Protein AF-A0A950I034-F1 (afdb_monomer)

Structure (mmCIF, N/CA/C/O backbone):
data_AF-A0A950I034-F1
#
_entry.id   AF-A0A950I034-F1
#
loop_
_atom_site.group_PDB
_atom_site.id
_atom_site.type_symbol
_atom_site.label_atom_id
_atom_site.label_alt_id
_atom_site.label_comp_id
_atom_site.label_asym_id
_atom_site.label_entity_id
_atom_site.label_seq_id
_atom_site.pdbx_PDB_ins_code
_atom_site.Cartn_x
_atom_site.Cartn_y
_atom_site.Cartn_z
_atom_site.occupancy
_atom_site.B_iso_or_equiv
_atom_site.auth_seq_id
_atom_site.auth_comp_id
_atom_site.auth_asym_id
_atom_site.auth_atom_id
_atom_site.pdbx_PDB_model_num
ATOM 1 N N . ALA A 1 1 ? 23.642 -7.532 -28.984 1.00 49.38 1 ALA A N 1
ATOM 2 C CA . ALA A 1 1 ? 22.872 -6.433 -29.604 1.00 49.38 1 ALA A CA 1
ATOM 3 C C . ALA A 1 1 ? 23.080 -5.055 -28.944 1.00 49.38 1 ALA A C 1
ATOM 5 O O . ALA A 1 1 ? 23.388 -4.137 -29.695 1.00 49.38 1 ALA A O 1
ATOM 6 N N . PRO A 1 2 ? 22.983 -4.859 -27.606 1.00 53.88 2 PRO A N 1
ATOM 7 C CA . PRO A 1 2 ? 23.212 -3.534 -26.995 1.00 53.88 2 PRO A CA 1
ATOM 8 C C . PRO A 1 2 ? 24.684 -3.087 -27.032 1.00 53.88 2 PRO A C 1
ATOM 10 O O . PRO A 1 2 ? 24.983 -1.897 -26.994 1.00 53.88 2 PRO A O 1
ATOM 13 N N . GLU A 1 3 ? 25.610 -4.036 -27.180 1.00 54.38 3 GLU A N 1
ATOM 14 C CA . GLU A 1 3 ? 27.042 -3.743 -27.202 1.00 54.38 3 GLU A CA 1
ATOM 15 C C . GLU A 1 3 ? 27.502 -2.889 -28.388 1.00 54.38 3 GLU A C 1
ATOM 17 O O . GLU A 1 3 ? 28.451 -2.140 -28.230 1.00 54.38 3 GLU A O 1
ATOM 22 N N . LEU A 1 4 ? 26.864 -2.956 -29.560 1.00 59.62 4 LEU A N 1
ATOM 23 C CA . LEU A 1 4 ? 27.334 -2.226 -30.751 1.00 59.62 4 LEU A CA 1
ATOM 24 C C . LEU A 1 4 ? 27.021 -0.724 -30.699 1.00 59.62 4 LEU A C 1
ATOM 26 O O . LEU A 1 4 ? 27.753 0.070 -31.280 1.00 59.62 4 LEU A O 1
ATOM 30 N N . ILE A 1 5 ? 25.966 -0.326 -29.981 1.00 60.19 5 ILE A N 1
ATOM 31 C CA . ILE A 1 5 ? 25.660 1.090 -29.723 1.00 60.19 5 ILE A CA 1
ATOM 32 C C . ILE A 1 5 ? 26.600 1.621 -28.637 1.00 60.19 5 ILE A C 1
ATOM 34 O O . ILE A 1 5 ? 27.188 2.686 -28.808 1.00 60.19 5 ILE A O 1
ATOM 38 N N . ALA A 1 6 ? 26.815 0.844 -27.570 1.00 64.44 6 ALA A N 1
ATOM 39 C CA . ALA A 1 6 ? 27.762 1.189 -26.510 1.00 64.44 6 ALA A CA 1
ATOM 40 C C . ALA A 1 6 ? 29.218 1.260 -27.019 1.00 64.44 6 ALA A C 1
ATOM 42 O O . ALA A 1 6 ? 29.966 2.155 -26.642 1.00 64.44 6 ALA A O 1
ATOM 43 N N . LYS A 1 7 ? 29.607 0.360 -27.933 1.00 72.12 7 LYS A N 1
ATOM 44 C CA . LYS A 1 7 ? 30.943 0.284 -28.551 1.00 72.12 7 LYS A CA 1
ATOM 45 C C . LYS A 1 7 ? 31.039 1.060 -29.868 1.00 72.12 7 LYS A C 1
ATOM 47 O O . LYS A 1 7 ? 32.052 0.955 -30.553 1.00 72.12 7 LYS A O 1
ATOM 52 N N . ARG A 1 8 ? 30.029 1.862 -30.239 1.00 69.62 8 ARG A N 1
ATOM 53 C CA . ARG A 1 8 ? 30.012 2.621 -31.506 1.00 69.62 8 ARG A CA 1
ATOM 54 C C . ARG A 1 8 ? 31.249 3.501 -31.653 1.00 69.62 8 ARG A C 1
ATOM 56 O O . ARG A 1 8 ? 31.852 3.526 -32.722 1.00 69.62 8 ARG A O 1
ATOM 63 N N . ALA A 1 9 ? 31.637 4.191 -30.582 1.00 72.38 9 ALA A N 1
ATOM 64 C CA . ALA A 1 9 ? 32.837 5.021 -30.567 1.00 72.38 9 ALA A CA 1
ATOM 65 C C . ALA A 1 9 ? 34.104 4.188 -30.821 1.00 72.38 9 ALA A C 1
ATOM 67 O O . ALA A 1 9 ? 34.935 4.569 -31.639 1.00 72.38 9 ALA A O 1
ATOM 68 N N . GLN A 1 10 ? 34.200 3.013 -30.199 1.00 77.19 10 GLN A N 1
ATOM 69 C CA . GLN A 1 10 ? 35.356 2.131 -30.327 1.00 77.19 10 GLN A CA 1
ATOM 70 C C . GLN A 1 10 ? 35.469 1.520 -31.729 1.00 77.19 10 GLN A C 1
ATOM 72 O O . GLN A 1 10 ? 36.514 1.623 -32.357 1.00 77.19 10 GLN A O 1
ATOM 77 N N . VAL A 1 11 ? 34.363 1.016 -32.286 1.00 77.94 11 VAL A N 1
ATOM 78 C CA . VAL A 1 11 ? 34.318 0.506 -33.668 1.00 77.94 11 VAL A CA 1
ATOM 79 C C . VAL A 1 11 ? 34.685 1.603 -34.675 1.00 77.94 11 VAL A C 1
ATOM 81 O O . VAL A 1 11 ? 35.415 1.350 -35.629 1.00 77.94 11 VAL A O 1
ATOM 84 N N . SER A 1 12 ? 34.225 2.838 -34.451 1.00 73.56 12 SER A N 1
ATOM 85 C CA . SER A 1 12 ? 34.568 3.993 -35.297 1.00 73.56 12 SER A CA 1
ATOM 86 C C . SER A 1 12 ? 36.074 4.282 -35.290 1.00 73.56 12 SER A C 1
ATOM 88 O O . SER A 1 12 ? 36.662 4.568 -36.334 1.00 73.56 12 SER A O 1
ATOM 90 N N . MET A 1 13 ? 36.703 4.198 -34.115 1.00 78.19 13 MET A N 1
ATOM 91 C CA . MET A 1 13 ? 38.142 4.406 -33.953 1.00 78.19 13 MET A CA 1
ATOM 92 C C . MET A 1 13 ? 38.956 3.297 -34.628 1.00 78.19 13 MET A C 1
ATOM 94 O O . MET A 1 13 ? 39.886 3.601 -35.376 1.00 78.19 13 MET A O 1
ATOM 98 N N . ASP A 1 14 ? 38.573 2.034 -34.429 1.00 82.88 14 ASP A N 1
ATOM 99 C CA . ASP A 1 14 ? 39.279 0.869 -34.979 1.00 82.88 14 ASP A CA 1
ATOM 100 C C . ASP A 1 14 ? 39.239 0.846 -36.516 1.00 82.88 14 ASP A C 1
ATOM 102 O O . ASP A 1 14 ? 40.245 0.569 -37.180 1.00 82.88 14 ASP A O 1
ATOM 106 N N . VAL A 1 15 ? 38.088 1.200 -37.100 1.00 80.56 15 VAL A N 1
ATOM 107 C CA . VAL A 1 15 ? 37.921 1.328 -38.554 1.00 80.56 15 VAL A CA 1
ATOM 108 C C . VAL A 1 15 ? 38.831 2.426 -39.108 1.00 80.56 15 VAL A C 1
ATOM 110 O O . VAL A 1 15 ? 39.567 2.180 -40.067 1.00 80.56 15 VAL A O 1
ATOM 113 N N . ASN A 1 16 ? 38.854 3.606 -38.480 1.00 78.50 16 ASN A N 1
ATOM 114 C CA . ASN A 1 16 ? 39.705 4.716 -38.916 1.00 78.50 16 ASN A CA 1
ATOM 115 C C . ASN A 1 16 ? 41.202 4.382 -38.828 1.00 78.50 16 ASN A C 1
ATOM 117 O O . ASN A 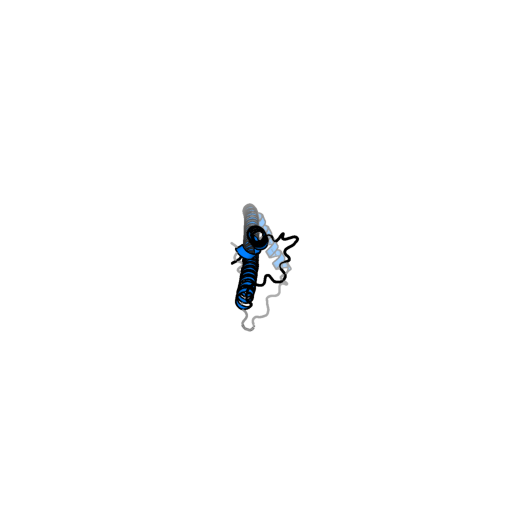1 16 ? 41.956 4.702 -39.751 1.00 78.50 16 ASN A O 1
ATOM 121 N N . ALA A 1 17 ? 41.634 3.715 -37.753 1.00 84.00 17 ALA A N 1
ATOM 122 C CA . ALA A 1 17 ? 43.023 3.298 -37.572 1.00 84.00 17 ALA A CA 1
ATOM 123 C C . ALA A 1 17 ? 43.459 2.294 -38.652 1.00 84.00 17 ALA A C 1
ATOM 125 O O . ALA A 1 17 ? 44.482 2.492 -39.313 1.00 84.00 17 ALA A O 1
ATOM 126 N N . THR A 1 18 ? 42.633 1.274 -38.901 1.00 84.31 18 THR A N 1
ATOM 127 C CA . THR A 1 18 ? 42.914 0.221 -39.891 1.00 84.31 18 THR A CA 1
ATOM 128 C C . THR A 1 18 ? 42.970 0.777 -41.318 1.00 84.31 18 THR A C 1
ATOM 130 O O . THR A 1 18 ? 43.826 0.390 -42.118 1.00 84.31 18 THR A O 1
ATOM 133 N N . LEU A 1 19 ? 42.066 1.701 -41.660 1.00 80.44 19 LEU A N 1
ATOM 134 C CA . LEU A 1 19 ? 42.048 2.361 -42.968 1.00 80.44 19 LEU A CA 1
ATOM 135 C C . LEU A 1 19 ? 43.301 3.210 -43.180 1.00 80.44 19 LEU A C 1
ATOM 137 O O . LEU A 1 19 ? 43.944 3.084 -44.223 1.00 80.44 19 LEU A O 1
ATOM 141 N N . LYS A 1 20 ? 43.689 4.018 -42.188 1.00 82.06 20 LYS A N 1
ATOM 142 C CA . LYS A 1 20 ? 44.898 4.848 -42.258 1.00 82.06 20 LYS A CA 1
ATOM 143 C C . LYS A 1 20 ? 46.152 3.998 -42.474 1.00 82.06 20 LYS A C 1
ATOM 145 O O . LYS A 1 20 ? 46.959 4.325 -43.338 1.00 82.06 20 LYS A O 1
ATOM 150 N N . GLU A 1 21 ? 46.281 2.881 -41.761 1.00 86.12 21 GLU A N 1
ATOM 151 C CA . GLU A 1 21 ? 47.416 1.964 -41.912 1.00 86.12 21 GLU A CA 1
ATOM 152 C C . GLU A 1 21 ? 47.485 1.339 -43.316 1.00 86.12 21 GLU A C 1
ATOM 154 O O . GLU A 1 21 ? 48.556 1.267 -43.923 1.00 86.12 21 GLU A O 1
ATOM 159 N N . LYS A 1 22 ? 46.344 0.911 -43.873 1.00 83.31 22 LYS A N 1
ATOM 160 C CA . LYS A 1 22 ? 46.301 0.326 -45.221 1.00 83.31 22 LYS A CA 1
ATOM 161 C C . LYS A 1 22 ? 46.566 1.353 -46.318 1.00 83.31 22 LYS A C 1
ATOM 163 O O . LYS A 1 22 ? 47.246 1.024 -47.283 1.00 83.31 22 LYS A O 1
ATOM 168 N N . LEU A 1 23 ? 46.054 2.574 -46.182 1.00 80.00 23 LEU A N 1
ATOM 169 C CA . LEU A 1 23 ? 46.184 3.631 -47.191 1.00 80.00 23 LEU A CA 1
ATOM 170 C C . LEU A 1 23 ? 47.615 4.183 -47.285 1.00 80.00 23 LEU A C 1
ATOM 172 O O . LEU A 1 23 ? 48.081 4.475 -48.386 1.00 80.00 23 LEU A O 1
ATOM 176 N N . VAL A 1 24 ? 48.357 4.196 -46.172 1.00 85.06 24 VAL A N 1
ATOM 177 C CA . VAL A 1 24 ? 49.788 4.549 -46.160 1.00 85.06 24 VAL A CA 1
ATOM 178 C C . VAL A 1 24 ? 50.622 3.593 -47.024 1.00 85.06 24 VAL A C 1
ATOM 180 O O . VAL A 1 24 ? 51.555 4.041 -47.687 1.00 85.06 24 VAL A O 1
ATOM 183 N N . LYS A 1 25 ? 50.261 2.302 -47.108 1.00 85.12 25 LYS A N 1
ATOM 184 C CA . LYS A 1 25 ? 50.960 1.314 -47.962 1.00 85.12 25 LYS A CA 1
ATOM 185 C C . LYS A 1 25 ? 50.850 1.621 -49.459 1.00 85.12 25 LYS A C 1
ATOM 187 O O . LYS A 1 25 ? 51.683 1.162 -50.231 1.00 85.12 25 LYS A O 1
ATOM 192 N N . TYR A 1 26 ? 49.854 2.411 -49.854 1.00 83.25 26 TYR A N 1
ATOM 193 C CA . TYR A 1 26 ? 49.645 2.866 -51.229 1.00 83.25 26 TYR A CA 1
ATOM 194 C C . TYR A 1 26 ? 50.077 4.328 -51.439 1.00 83.25 26 TYR A C 1
ATOM 196 O O . TYR A 1 26 ? 49.741 4.927 -52.456 1.00 83.25 26 TYR A O 1
ATOM 204 N N . GLY A 1 27 ? 50.803 4.920 -50.483 1.00 79.38 27 GLY A N 1
ATOM 205 C CA . GLY A 1 27 ? 51.293 6.297 -50.573 1.00 79.38 27 GLY A CA 1
ATOM 206 C C . GLY A 1 27 ? 50.228 7.376 -50.348 1.00 79.38 27 GLY A C 1
ATOM 207 O O . GLY A 1 27 ? 50.505 8.553 -50.567 1.00 79.38 27 GLY A O 1
ATOM 208 N N . ALA A 1 28 ? 49.022 7.013 -49.898 1.00 80.31 28 ALA A N 1
ATOM 209 C CA . ALA A 1 28 ? 47.947 7.962 -49.627 1.00 80.31 28 ALA A CA 1
ATOM 210 C C . ALA A 1 28 ? 47.952 8.400 -48.152 1.00 80.31 28 ALA A C 1
ATOM 212 O O . ALA A 1 28 ? 47.849 7.574 -47.242 1.00 80.31 28 ALA A O 1
ATOM 213 N N . GLN A 1 29 ? 48.025 9.713 -47.906 1.00 72.75 29 GLN A N 1
ATOM 214 C CA . GLN A 1 29 ? 47.836 10.285 -46.57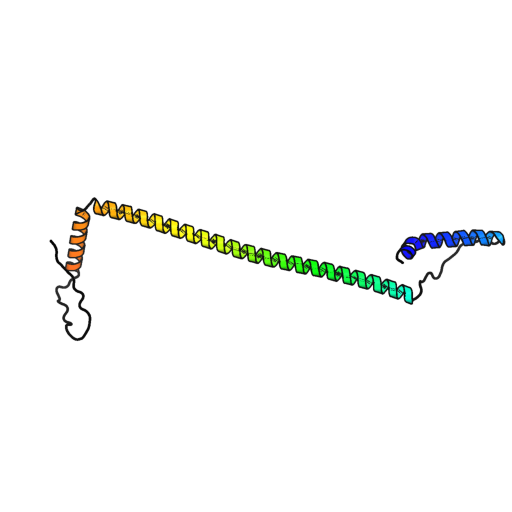2 1.00 72.75 29 GLN A CA 1
ATOM 215 C C . GLN A 1 29 ? 46.368 10.641 -46.340 1.00 72.75 29 GLN A C 1
ATOM 217 O O . GLN A 1 29 ? 45.790 11.489 -47.017 1.00 72.75 29 GLN A O 1
ATOM 222 N N . VAL A 1 30 ? 45.767 9.989 -45.348 1.00 72.81 30 VAL A N 1
ATOM 223 C CA . VAL A 1 30 ? 44.390 10.250 -44.931 1.00 72.81 30 VAL A CA 1
ATOM 224 C C . VAL A 1 30 ? 44.361 11.447 -43.985 1.00 72.81 30 VAL A C 1
ATOM 226 O O . VAL A 1 30 ? 44.891 11.364 -42.876 1.00 72.81 30 VAL A O 1
ATOM 229 N N . ILE A 1 31 ? 43.735 12.541 -44.428 1.00 72.38 31 ILE A N 1
ATOM 230 C CA . ILE A 1 31 ? 43.622 13.793 -43.666 1.00 72.38 31 ILE A CA 1
ATOM 231 C C . ILE A 1 31 ? 42.431 13.734 -42.704 1.00 72.38 31 ILE A C 1
ATOM 233 O O . ILE A 1 31 ? 42.611 14.009 -41.526 1.00 72.38 31 ILE A O 1
ATOM 237 N N . ASN A 1 32 ? 41.250 13.316 -43.178 1.00 66.88 32 ASN A N 1
ATOM 238 C CA . ASN A 1 32 ? 40.041 13.114 -42.370 1.00 66.88 32 ASN A CA 1
ATOM 239 C C . ASN A 1 32 ? 39.170 11.994 -42.971 1.00 66.88 3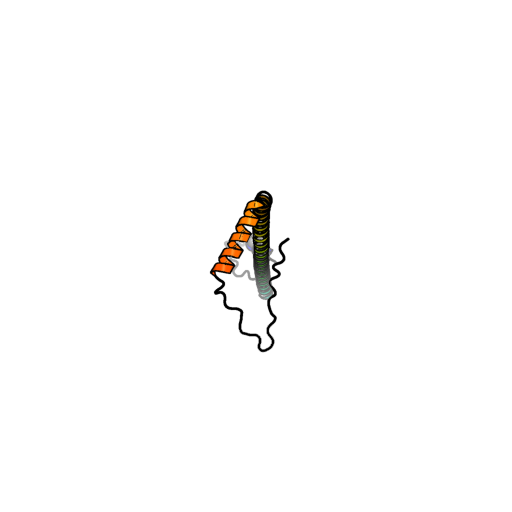2 ASN A C 1
ATOM 241 O O . ASN A 1 32 ? 39.084 11.870 -44.193 1.00 66.88 32 ASN A O 1
ATOM 245 N N . ILE A 1 33 ? 38.529 11.185 -42.117 1.00 68.69 33 ILE A N 1
ATOM 246 C CA . ILE A 1 33 ? 37.522 10.185 -42.511 1.00 68.69 33 ILE A CA 1
ATOM 247 C C . ILE A 1 33 ? 36.200 10.565 -41.848 1.00 68.69 33 ILE A C 1
ATOM 249 O O . ILE A 1 33 ? 36.057 10.433 -40.632 1.00 68.69 33 ILE A O 1
ATOM 253 N N . ASP A 1 34 ? 35.227 10.976 -42.659 1.00 66.88 34 ASP A N 1
ATOM 254 C CA . ASP A 1 34 ? 33.868 11.255 -42.202 1.00 66.88 34 ASP A CA 1
ATOM 255 C C . ASP A 1 34 ? 32.951 10.068 -42.501 1.00 66.88 34 ASP A C 1
ATOM 257 O O . ASP A 1 34 ? 32.622 9.773 -43.655 1.00 66.88 34 ASP A O 1
ATOM 261 N N . MET A 1 35 ? 32.494 9.383 -41.453 1.00 64.75 35 MET A N 1
ATOM 262 C CA . MET A 1 35 ? 31.475 8.345 -41.594 1.00 64.75 35 MET A CA 1
ATOM 263 C C . MET A 1 35 ? 30.095 8.981 -41.747 1.00 64.75 35 MET A C 1
ATOM 265 O O . MET A 1 35 ? 29.508 9.460 -40.780 1.00 64.75 35 MET A O 1
ATOM 269 N N . ARG A 1 36 ? 29.560 8.967 -42.971 1.00 64.75 36 ARG A N 1
ATOM 270 C CA . ARG A 1 36 ? 28.284 9.630 -43.284 1.00 64.75 36 ARG A CA 1
ATOM 271 C C . ARG A 1 36 ? 27.039 8.835 -42.898 1.00 64.75 36 ARG A C 1
ATOM 273 O O . ARG A 1 36 ? 26.018 9.448 -42.615 1.00 64.75 36 ARG A O 1
ATOM 280 N N . ASN A 1 37 ? 27.088 7.501 -42.886 1.00 60.16 37 ASN A N 1
ATOM 281 C CA . ASN A 1 37 ? 25.899 6.698 -42.599 1.00 60.16 37 ASN A CA 1
ATOM 282 C C . ASN A 1 37 ? 26.247 5.399 -41.859 1.00 60.16 37 ASN A C 1
ATOM 284 O O . ASN A 1 37 ? 26.630 4.406 -42.470 1.00 60.16 37 ASN A O 1
ATOM 288 N N . PHE A 1 38 ? 26.116 5.418 -40.532 1.00 64.19 38 PHE A N 1
ATOM 289 C CA . PHE A 1 38 ? 26.155 4.217 -39.697 1.00 64.19 38 PHE A CA 1
ATOM 290 C C . PHE A 1 38 ? 24.718 3.894 -39.278 1.00 64.19 38 PHE A C 1
ATOM 292 O O . PHE A 1 38 ? 24.250 4.359 -38.239 1.00 64.19 38 PHE A O 1
ATOM 299 N N . ALA A 1 39 ? 24.007 3.147 -40.120 1.00 65.50 39 ALA A N 1
ATOM 300 C CA . ALA A 1 39 ? 22.655 2.678 -39.852 1.00 65.50 39 ALA A CA 1
ATOM 301 C C . ALA A 1 39 ? 22.649 1.145 -39.860 1.00 65.50 39 ALA A C 1
ATOM 303 O O . ALA A 1 39 ? 23.188 0.519 -40.772 1.00 65.50 39 ALA A O 1
ATOM 304 N N . PHE A 1 40 ? 22.062 0.536 -38.828 1.00 66.88 40 PHE A N 1
ATOM 305 C CA . PHE A 1 40 ? 21.730 -0.888 -38.871 1.00 66.88 40 PHE A CA 1
ATOM 306 C C . PHE A 1 40 ? 20.592 -1.114 -39.879 1.00 66.88 40 PHE A C 1
ATOM 308 O O . PHE A 1 40 ? 19.860 -0.174 -40.186 1.00 66.88 40 PHE A O 1
ATOM 315 N N . SER A 1 41 ? 20.417 -2.342 -40.379 1.00 80.50 41 SER A N 1
ATOM 316 C CA . SER A 1 41 ? 19.302 -2.653 -41.286 1.00 80.50 41 SER A CA 1
ATOM 317 C C . SER A 1 41 ? 17.953 -2.294 -40.651 1.00 80.50 41 SER A C 1
ATOM 319 O O . SER A 1 41 ? 17.785 -2.429 -39.435 1.00 80.50 41 SER A O 1
ATOM 321 N N . ASP A 1 42 ? 16.968 -1.904 -41.463 1.00 82.38 42 ASP A N 1
ATOM 322 C CA . ASP A 1 42 ? 15.621 -1.556 -40.980 1.00 82.38 42 ASP A CA 1
ATOM 323 C C . ASP A 1 42 ? 15.002 -2.673 -40.129 1.00 82.38 42 ASP A C 1
ATOM 325 O O . ASP A 1 42 ? 14.391 -2.416 -39.093 1.00 82.38 42 ASP A O 1
ATOM 329 N N . SER A 1 43 ? 15.228 -3.934 -40.512 1.00 80.44 43 SER A N 1
ATOM 330 C CA . SER A 1 43 ? 14.803 -5.115 -39.751 1.00 80.44 43 SER A CA 1
ATOM 331 C C . SER A 1 43 ? 15.432 -5.196 -38.356 1.00 80.44 43 SER A C 1
ATOM 333 O O . SER A 1 43 ? 14.758 -5.571 -37.397 1.00 80.44 43 SER A O 1
ATOM 335 N N . TYR A 1 44 ? 16.705 -4.816 -38.221 1.00 78.81 44 TYR A N 1
ATOM 336 C CA . TYR A 1 44 ? 17.412 -4.813 -36.944 1.00 78.81 44 TYR A CA 1
ATOM 337 C C . TYR A 1 44 ? 16.979 -3.628 -36.080 1.00 78.81 44 TYR A C 1
ATOM 339 O O . TYR A 1 44 ? 16.674 -3.819 -34.906 1.00 78.81 44 TYR A O 1
ATOM 347 N N . MET A 1 45 ? 16.870 -2.424 -36.653 1.00 78.88 45 MET A N 1
ATOM 348 C CA . MET A 1 45 ? 16.341 -1.254 -35.939 1.00 78.88 45 MET A CA 1
ATOM 349 C C . MET A 1 45 ? 14.917 -1.498 -35.433 1.00 78.88 45 MET A C 1
ATOM 351 O O . MET A 1 45 ? 14.617 -1.192 -34.280 1.00 78.88 45 MET A O 1
ATOM 355 N N . LYS A 1 46 ? 14.061 -2.122 -36.252 1.00 87.31 46 LYS A N 1
ATOM 356 C CA . LYS A 1 46 ? 12.712 -2.525 -35.844 1.00 87.31 46 LYS A CA 1
ATOM 357 C C . LYS A 1 46 ? 12.748 -3.481 -34.652 1.00 87.31 46 LYS A C 1
ATOM 359 O O . LYS A 1 46 ? 12.076 -3.217 -33.662 1.00 87.31 46 LYS A O 1
ATOM 364 N N . ALA A 1 47 ? 13.569 -4.531 -34.701 1.00 85.50 47 ALA A N 1
ATOM 365 C CA .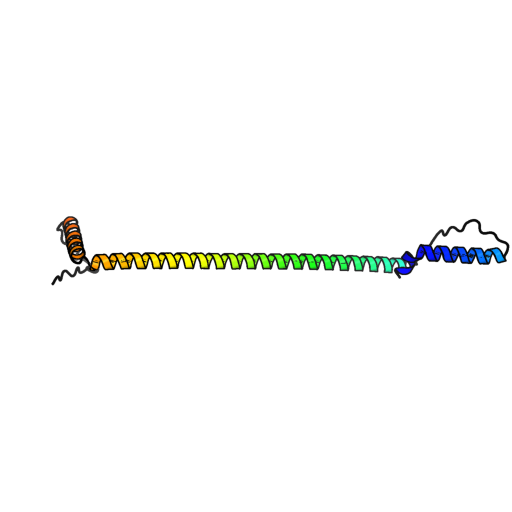 ALA A 1 47 ? 13.695 -5.489 -33.602 1.00 85.50 47 ALA A CA 1
ATOM 366 C C . ALA A 1 47 ? 14.217 -4.850 -32.300 1.00 85.50 47 ALA A C 1
ATOM 368 O O . ALA A 1 47 ? 13.781 -5.221 -31.211 1.00 85.50 47 ALA A O 1
ATOM 369 N N . ILE A 1 48 ? 15.133 -3.877 -32.394 1.00 80.00 48 ILE A N 1
ATOM 370 C CA . ILE A 1 48 ? 15.615 -3.118 -31.232 1.00 80.00 48 ILE A CA 1
ATOM 371 C C . ILE A 1 48 ? 14.503 -2.255 -30.643 1.00 80.00 48 ILE A C 1
ATOM 373 O O . ILE A 1 48 ? 14.264 -2.336 -29.440 1.00 80.00 48 ILE A O 1
ATOM 377 N N . ASN A 1 49 ? 13.816 -1.467 -31.471 1.00 82.44 49 ASN A N 1
ATOM 378 C CA . ASN A 1 49 ? 12.721 -0.613 -31.017 1.00 82.44 49 ASN A CA 1
ATOM 379 C C . ASN A 1 49 ? 11.617 -1.448 -30.371 1.00 82.44 49 ASN A C 1
ATOM 381 O O . ASN A 1 49 ? 11.183 -1.135 -29.271 1.00 82.44 49 ASN A O 1
ATOM 385 N N . GLU A 1 50 ? 11.250 -2.563 -30.997 1.00 91.81 50 GLU A N 1
ATOM 386 C CA . GLU A 1 50 ? 10.259 -3.491 -30.466 1.00 91.81 50 GLU A CA 1
ATOM 387 C C . GLU A 1 50 ? 10.700 -4.071 -29.119 1.00 91.81 50 GLU A C 1
ATOM 389 O O . GLU A 1 50 ? 9.936 -4.031 -28.162 1.00 91.81 50 GLU A O 1
ATOM 394 N N . LYS A 1 51 ? 11.959 -4.509 -28.980 1.00 91.38 51 LYS A N 1
ATOM 395 C CA . LYS A 1 5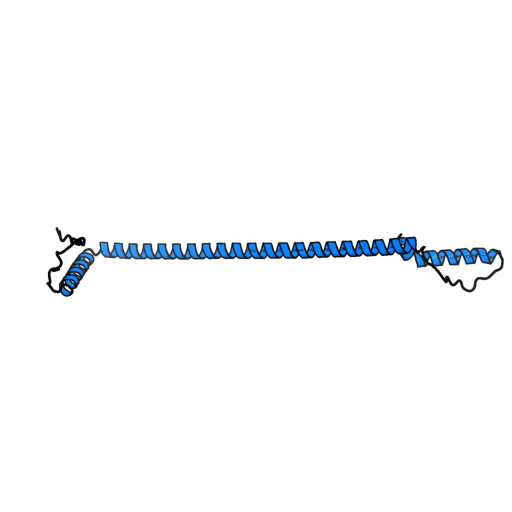1 ? 12.491 -4.980 -27.693 1.00 91.38 51 LYS A CA 1
ATOM 396 C C . LYS A 1 51 ? 12.459 -3.897 -26.611 1.00 91.38 51 LYS A C 1
ATOM 398 O O . LYS A 1 51 ? 12.109 -4.198 -25.473 1.00 91.38 51 LYS A O 1
ATOM 403 N N . VAL A 1 52 ? 12.830 -2.661 -26.942 1.00 91.38 52 VAL A N 1
ATOM 404 C CA . VAL A 1 52 ? 12.791 -1.531 -25.998 1.00 91.38 52 VAL A CA 1
ATOM 405 C C . VAL A 1 52 ? 11.352 -1.234 -25.587 1.00 91.38 52 VAL A C 1
ATOM 407 O O . VAL A 1 52 ? 11.083 -1.081 -24.400 1.00 91.38 52 VAL A O 1
ATOM 410 N N . THR A 1 53 ? 10.420 -1.219 -26.540 1.00 92.50 53 THR A N 1
ATOM 411 C CA . THR A 1 53 ? 8.993 -1.054 -26.263 1.00 92.50 53 THR A CA 1
ATOM 412 C C . THR A 1 53 ? 8.473 -2.173 -25.366 1.00 92.50 53 THR A C 1
ATOM 414 O O . THR A 1 53 ? 7.807 -1.882 -24.379 1.00 92.50 53 THR A O 1
ATOM 417 N N . GLN A 1 54 ? 8.812 -3.435 -25.639 1.00 93.50 54 GLN A N 1
ATOM 418 C CA . GLN A 1 54 ? 8.407 -4.562 -24.793 1.00 93.50 54 GLN A CA 1
ATOM 419 C C . GLN A 1 54 ? 8.985 -4.461 -23.380 1.00 93.50 54 GLN A C 1
ATOM 421 O O . GLN A 1 54 ? 8.271 -4.710 -22.414 1.00 93.50 54 GLN A O 1
ATOM 426 N N . GLU A 1 55 ? 10.242 -4.042 -23.232 1.00 93.44 55 GLU A N 1
ATOM 427 C CA . GLU A 1 55 ? 10.845 -3.849 -21.911 1.00 93.44 55 GLU A CA 1
ATOM 428 C C . GLU A 1 55 ? 10.184 -2.695 -21.146 1.00 93.44 55 GLU A C 1
ATOM 430 O O . GLU A 1 55 ? 9.897 -2.827 -19.958 1.00 93.44 55 GLU A O 1
ATOM 435 N N . GLN A 1 56 ? 9.863 -1.587 -21.821 1.00 91.31 56 GLN A N 1
ATOM 436 C CA . GLN A 1 56 ? 9.110 -0.486 -21.218 1.00 91.31 56 GLN A CA 1
ATOM 437 C C . GLN A 1 56 ? 7.694 -0.909 -20.818 1.00 91.31 56 GLN A C 1
ATOM 439 O O . GLN A 1 56 ? 7.239 -0.553 -19.733 1.00 91.31 56 GLN A O 1
ATOM 444 N N . LEU A 1 57 ? 7.009 -1.694 -21.655 1.00 96.12 57 LEU A N 1
ATOM 445 C CA . LEU A 1 57 ? 5.690 -2.247 -21.344 1.00 96.12 57 LEU A CA 1
ATOM 446 C C . LEU A 1 57 ? 5.753 -3.206 -20.153 1.00 96.12 57 LEU A C 1
ATOM 448 O O . LEU A 1 57 ? 4.918 -3.109 -19.255 1.00 96.12 57 LEU A O 1
ATOM 452 N N . ARG A 1 58 ? 6.760 -4.086 -20.106 1.00 96.62 58 ARG A N 1
ATOM 453 C CA . ARG A 1 58 ? 7.010 -4.989 -18.976 1.00 96.62 58 ARG A CA 1
ATOM 454 C C . ARG A 1 58 ? 7.240 -4.195 -17.693 1.00 96.62 58 ARG A C 1
ATOM 456 O O . ARG A 1 58 ? 6.585 -4.468 -16.693 1.00 96.62 58 ARG A O 1
ATOM 463 N N . LEU A 1 59 ? 8.107 -3.183 -17.737 1.00 95.94 59 LEU A N 1
ATOM 464 C CA . LEU A 1 59 ? 8.399 -2.315 -16.597 1.00 95.94 59 LEU A CA 1
ATOM 465 C C . LEU A 1 59 ? 7.155 -1.536 -16.138 1.00 95.94 59 LEU A C 1
ATOM 467 O O . LEU A 1 59 ? 6.907 -1.407 -14.940 1.00 95.94 59 LEU A O 1
ATOM 471 N N . ALA A 1 60 ? 6.346 -1.032 -17.070 1.00 96.19 60 ALA A N 1
ATOM 472 C CA . ALA A 1 60 ? 5.090 -0.356 -16.756 1.00 96.19 60 ALA A CA 1
ATOM 473 C C . ALA A 1 60 ? 4.074 -1.309 -16.107 1.00 96.19 60 ALA A C 1
ATOM 475 O O . ALA A 1 60 ? 3.440 -0.946 -15.116 1.00 96.19 60 ALA A O 1
ATOM 476 N N . ALA A 1 61 ? 3.943 -2.533 -16.625 1.00 95.81 61 ALA A N 1
ATOM 477 C CA . ALA A 1 61 ? 3.075 -3.562 -16.062 1.00 95.81 61 ALA A CA 1
ATOM 478 C C . ALA A 1 61 ? 3.533 -3.995 -14.660 1.00 95.81 61 ALA A C 1
ATOM 480 O O . ALA A 1 61 ? 2.702 -4.122 -13.765 1.00 95.81 61 ALA A O 1
ATOM 481 N N . GLU A 1 62 ? 4.840 -4.155 -14.449 1.00 96.44 62 GLU A N 1
ATOM 482 C CA . GLU A 1 62 ? 5.439 -4.493 -13.153 1.00 96.44 62 GLU A CA 1
ATOM 483 C C . GLU A 1 62 ? 5.181 -3.393 -12.113 1.00 96.44 62 GLU A C 1
ATOM 485 O O . GLU A 1 62 ? 4.684 -3.667 -11.019 1.00 96.44 62 GLU A O 1
ATOM 490 N N . ASN A 1 63 ? 5.421 -2.129 -12.477 1.00 96.19 63 ASN A N 1
ATOM 491 C CA . ASN A 1 63 ? 5.111 -0.994 -11.609 1.00 96.19 63 ASN A CA 1
ATOM 492 C C . ASN A 1 63 ? 3.613 -0.912 -11.294 1.00 96.19 63 ASN A C 1
ATOM 494 O O . ASN A 1 63 ? 3.246 -0.717 -10.138 1.00 96.19 63 ASN A O 1
ATOM 498 N N . LYS A 1 64 ? 2.744 -1.122 -12.291 1.00 96.56 64 LYS A N 1
ATOM 499 C CA . LYS A 1 64 ? 1.289 -1.143 -12.094 1.00 96.56 64 LYS A CA 1
ATOM 500 C C . LYS A 1 64 ? 0.845 -2.284 -11.174 1.00 96.56 64 LYS A C 1
ATOM 502 O O . LYS A 1 64 ? -0.021 -2.085 -10.326 1.00 96.56 64 LYS A O 1
ATOM 507 N N . ALA A 1 65 ? 1.433 -3.471 -11.310 1.00 95.69 65 ALA A N 1
ATOM 508 C CA . ALA A 1 65 ? 1.155 -4.592 -10.417 1.00 95.69 65 ALA A CA 1
ATOM 509 C C . ALA A 1 65 ? 1.551 -4.249 -8.974 1.00 95.69 65 ALA A C 1
ATOM 511 O O . ALA A 1 65 ? 0.754 -4.436 -8.058 1.00 95.69 65 ALA A O 1
ATOM 512 N N . LYS A 1 66 ? 2.728 -3.643 -8.785 1.00 96.06 66 LYS A N 1
ATOM 513 C CA . LYS A 1 66 ? 3.211 -3.208 -7.470 1.00 96.06 66 LYS A CA 1
ATOM 514 C C . LYS A 1 66 ? 2.323 -2.133 -6.839 1.00 96.06 66 LYS A C 1
ATOM 516 O O . LYS A 1 66 ? 2.078 -2.188 -5.636 1.00 96.06 66 LYS A O 1
ATOM 521 N N . THR A 1 67 ? 1.818 -1.175 -7.620 1.00 95.12 67 THR A N 1
ATOM 522 C CA . THR A 1 67 ? 0.877 -0.169 -7.100 1.00 95.12 67 THR A CA 1
ATOM 523 C C . THR A 1 67 ? -0.444 -0.799 -6.675 1.00 95.12 67 THR A C 1
ATOM 525 O O . THR A 1 67 ? -0.938 -0.478 -5.599 1.00 95.12 67 THR A O 1
ATOM 528 N N . VAL A 1 68 ? -0.986 -1.731 -7.468 1.00 95.69 68 VAL A N 1
ATOM 529 C CA . VAL A 1 68 ? -2.235 -2.433 -7.128 1.00 95.69 68 VAL A CA 1
ATOM 530 C C . VAL A 1 68 ? -2.054 -3.299 -5.881 1.00 95.69 68 VAL A C 1
ATOM 532 O O . VAL A 1 68 ? -2.903 -3.276 -4.996 1.00 95.69 68 VAL A O 1
ATOM 535 N N . GLU A 1 69 ? -0.940 -4.023 -5.765 1.00 96.12 69 GLU A N 1
ATOM 536 C CA . GLU A 1 69 ? -0.635 -4.823 -4.575 1.00 96.12 69 GLU A CA 1
ATOM 537 C C . GLU A 1 69 ? -0.506 -3.943 -3.322 1.00 96.12 69 GLU A C 1
ATOM 539 O O . GLU A 1 69 ? -1.043 -4.280 -2.266 1.00 96.12 69 GLU A O 1
ATOM 544 N N . ALA A 1 70 ? 0.175 -2.797 -3.428 1.00 95.00 70 ALA A N 1
ATOM 545 C CA . ALA A 1 70 ? 0.302 -1.846 -2.327 1.00 95.00 70 ALA A CA 1
ATOM 546 C C . ALA A 1 70 ? -1.060 -1.267 -1.906 1.00 95.00 70 ALA A C 1
ATOM 548 O O . ALA A 1 70 ? -1.348 -1.184 -0.712 1.00 95.00 70 ALA A O 1
ATOM 549 N N . GLU A 1 71 ? -1.916 -0.922 -2.869 1.00 95.31 71 GLU A N 1
ATOM 550 C CA . GLU A 1 71 ? -3.277 -0.442 -2.615 1.00 95.31 71 GLU A CA 1
ATOM 551 C C . GLU A 1 71 ? -4.139 -1.518 -1.940 1.00 95.31 71 GLU A C 1
ATOM 553 O O . GLU A 1 71 ? -4.801 -1.248 -0.937 1.00 95.31 71 GLU A O 1
ATOM 558 N N . GLN A 1 72 ? -4.080 -2.764 -2.421 1.00 95.50 72 GLN A N 1
ATOM 559 C CA . GLN A 1 72 ? -4.783 -3.892 -1.807 1.00 95.50 72 GLN A CA 1
ATOM 560 C C . GLN A 1 72 ? -4.314 -4.144 -0.373 1.00 95.50 72 GLN A C 1
ATOM 562 O O . GLN A 1 72 ? -5.148 -4.277 0.523 1.00 95.50 72 GLN A O 1
ATOM 567 N N . LYS A 1 73 ? -2.997 -4.151 -0.127 1.00 95.56 73 LYS A N 1
ATOM 568 C CA . LYS A 1 73 ? -2.439 -4.281 1.228 1.00 95.56 73 LYS A CA 1
ATOM 569 C C . LYS A 1 73 ? -2.891 -3.145 2.138 1.00 95.56 73 LYS A C 1
ATOM 571 O O . LYS A 1 73 ? -3.275 -3.404 3.273 1.00 95.56 73 LYS A O 1
ATOM 576 N N . SER A 1 74 ? -2.892 -1.906 1.644 1.00 94.12 74 SER A N 1
ATOM 577 C CA . SER A 1 74 ? -3.387 -0.754 2.402 1.00 94.12 74 SER A CA 1
ATOM 578 C C . SER A 1 74 ? -4.865 -0.914 2.760 1.00 94.12 74 SER A C 1
ATOM 580 O O . SER A 1 74 ? -5.233 -0.716 3.914 1.00 94.12 74 SER A O 1
ATOM 582 N N . LYS A 1 75 ? -5.701 -1.359 1.816 1.00 96.25 75 LYS A N 1
ATOM 583 C CA . LYS A 1 75 ? -7.129 -1.599 2.054 1.00 96.25 75 LYS A CA 1
ATOM 584 C C . LYS A 1 75 ? -7.380 -2.695 3.091 1.00 96.25 75 LYS A C 1
ATOM 586 O O . LYS A 1 75 ? -8.246 -2.523 3.944 1.00 96.25 75 LYS A O 1
ATOM 591 N N . VAL A 1 76 ? -6.623 -3.793 3.041 1.00 95.31 76 VAL A N 1
ATOM 592 C CA . VAL A 1 76 ? -6.700 -4.864 4.050 1.00 95.31 76 VAL A CA 1
ATOM 593 C C . VAL A 1 76 ? -6.272 -4.340 5.418 1.00 95.31 76 VAL A C 1
ATOM 595 O O . VAL A 1 76 ? -7.015 -4.508 6.376 1.00 95.31 76 VAL A O 1
ATOM 598 N N . ALA A 1 77 ? -5.145 -3.629 5.503 1.00 94.75 77 ALA A N 1
ATOM 599 C CA . ALA A 1 77 ? -4.656 -3.075 6.764 1.00 94.75 77 ALA A CA 1
ATOM 600 C C . ALA A 1 77 ? -5.641 -2.071 7.392 1.00 94.75 77 ALA A C 1
ATOM 602 O O . ALA A 1 77 ? -5.824 -2.070 8.607 1.00 94.75 77 ALA A O 1
ATOM 603 N N . ILE A 1 78 ? -6.303 -1.241 6.576 1.00 95.69 78 ILE A N 1
ATOM 604 C CA . ILE A 1 78 ? -7.360 -0.331 7.041 1.00 95.69 78 ILE A CA 1
ATOM 605 C C . ILE A 1 78 ? -8.547 -1.133 7.580 1.00 95.69 78 ILE A C 1
ATOM 607 O O . ILE A 1 78 ? -8.968 -0.898 8.708 1.00 95.69 78 ILE A O 1
ATOM 611 N N . ALA A 1 79 ? -9.046 -2.114 6.822 1.00 95.75 79 ALA A N 1
ATOM 612 C CA . ALA A 1 79 ? -10.184 -2.931 7.240 1.00 95.75 79 ALA A CA 1
ATOM 613 C C . ALA A 1 79 ? -9.892 -3.742 8.518 1.00 95.75 79 ALA A C 1
ATOM 615 O O . ALA A 1 79 ? -10.734 -3.831 9.410 1.00 95.75 79 ALA A O 1
ATOM 616 N N . GLU A 1 80 ? -8.690 -4.308 8.641 1.00 95.81 80 GLU A N 1
ATOM 617 C CA . GLU A 1 80 ? -8.237 -4.999 9.852 1.00 95.81 80 GLU A CA 1
ATOM 618 C C . GLU A 1 80 ? -8.089 -4.033 11.032 1.00 95.81 80 GLU A C 1
ATOM 620 O O . GLU A 1 80 ? -8.506 -4.354 12.146 1.00 95.81 80 GLU A O 1
ATOM 625 N N . GLY A 1 81 ? -7.539 -2.839 10.796 1.00 96.62 81 GLY A N 1
ATOM 626 C CA . GLY A 1 81 ? -7.432 -1.781 11.797 1.00 96.62 81 GLY A CA 1
ATOM 627 C C . GLY A 1 81 ? -8.798 -1.347 12.327 1.00 96.62 81 GLY A C 1
ATOM 628 O O . GLY A 1 81 ? -8.995 -1.292 13.540 1.00 96.62 81 GLY A O 1
ATOM 629 N N . GLU A 1 82 ? -9.762 -1.115 11.436 1.00 96.12 82 GLU A N 1
ATOM 630 C CA . GLU A 1 82 ? -11.147 -0.780 11.784 1.00 96.12 82 GLU A CA 1
ATOM 631 C C . GLU A 1 82 ? -11.835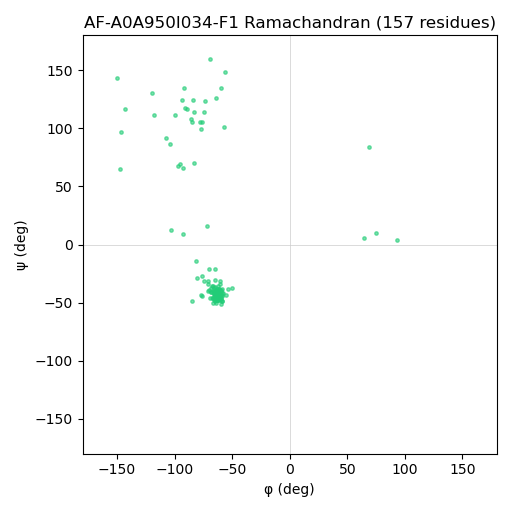 -1.916 12.551 1.00 96.12 82 GLU A C 1
ATOM 633 O O . GLU A 1 82 ? -12.461 -1.674 13.585 1.00 96.12 82 GLU A O 1
ATOM 638 N N . ALA A 1 83 ? -11.678 -3.165 12.102 1.00 96.06 83 ALA A N 1
ATOM 639 C CA . ALA A 1 83 ? -12.246 -4.327 12.778 1.00 96.06 83 ALA A CA 1
ATOM 640 C C . ALA A 1 83 ? -11.674 -4.505 14.194 1.00 96.06 83 ALA A C 1
ATOM 642 O O . ALA A 1 83 ? -12.417 -4.773 15.142 1.00 96.06 83 ALA A O 1
ATOM 643 N N . ASN A 1 84 ? -10.362 -4.330 14.359 1.00 95.31 84 ASN A N 1
ATOM 644 C CA . ASN A 1 84 ? -9.703 -4.416 15.659 1.00 95.31 84 ASN A CA 1
ATOM 645 C C . ASN A 1 84 ? -10.103 -3.256 16.576 1.00 95.31 84 ASN A C 1
ATOM 647 O O . ASN A 1 84 ? -10.366 -3.481 17.757 1.00 95.31 84 ASN A O 1
ATOM 651 N N . ALA A 1 85 ? -10.213 -2.036 16.043 1.00 96.12 85 ALA A N 1
ATOM 652 C CA . ALA A 1 85 ? -10.693 -0.882 16.796 1.00 96.12 85 ALA A CA 1
ATOM 653 C C . ALA A 1 85 ? -12.138 -1.082 17.281 1.00 96.12 85 ALA A C 1
ATOM 655 O O . ALA A 1 85 ? -12.445 -0.784 18.436 1.00 96.12 85 ALA A O 1
ATOM 656 N N . LEU A 1 86 ? -13.014 -1.635 16.436 1.00 96.25 86 LEU A N 1
ATOM 657 C CA . LEU A 1 86 ? -14.397 -1.933 16.805 1.00 96.25 86 LEU A CA 1
ATOM 658 C C . LEU A 1 86 ? -14.476 -2.993 17.909 1.00 96.25 86 LEU A C 1
ATOM 660 O O . LEU A 1 86 ? -15.216 -2.803 18.872 1.00 96.25 86 LEU A O 1
ATOM 664 N N . LYS A 1 87 ? -13.691 -4.074 17.803 1.00 96.56 87 LYS A N 1
ATOM 665 C CA . LYS A 1 87 ? -13.596 -5.100 18.855 1.00 96.56 87 LYS A CA 1
ATOM 666 C C . LYS A 1 87 ? -13.109 -4.508 20.172 1.00 96.56 87 LYS A C 1
ATOM 668 O O . LYS A 1 87 ? -13.785 -4.6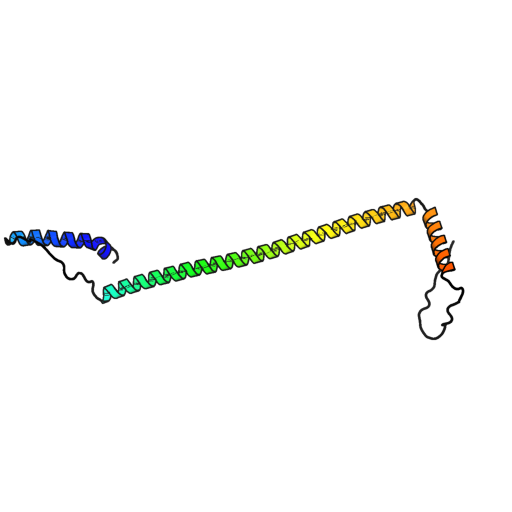53 21.180 1.00 96.56 87 LYS A O 1
ATOM 673 N N . ALA A 1 88 ? -12.003 -3.765 20.147 1.00 96.19 88 ALA A N 1
ATOM 674 C CA . ALA A 1 88 ? -11.456 -3.128 21.342 1.00 96.19 88 ALA A CA 1
ATOM 675 C C . ALA A 1 88 ? -12.457 -2.158 21.993 1.00 96.19 88 ALA A C 1
ATOM 677 O O . ALA A 1 88 ? -12.562 -2.104 23.218 1.00 96.19 88 ALA A O 1
ATOM 678 N N . LYS A 1 89 ? -13.226 -1.417 21.185 1.00 96.12 89 LYS A N 1
ATOM 679 C CA . LYS A 1 89 ? -14.297 -0.547 21.680 1.00 96.12 89 LYS A CA 1
ATOM 680 C C . LYS A 1 89 ? -15.427 -1.351 22.330 1.00 96.12 89 LYS A C 1
ATOM 682 O O . LYS A 1 89 ? -15.825 -1.016 23.441 1.00 96.12 89 LYS A O 1
ATOM 687 N N . ALA A 1 90 ? -15.908 -2.407 21.675 1.00 96.00 90 ALA A N 1
ATOM 688 C CA . ALA A 1 90 ? -16.960 -3.271 22.208 1.00 96.00 90 ALA A CA 1
ATOM 689 C C . ALA A 1 90 ? -16.530 -3.961 23.515 1.00 96.00 90 ALA A C 1
ATOM 691 O O . ALA A 1 90 ? -17.293 -3.982 24.478 1.00 96.00 90 ALA A O 1
ATOM 692 N N . ASP A 1 91 ? -15.291 -4.451 23.581 1.00 95.50 91 ASP A N 1
ATOM 693 C CA . ASP A 1 91 ? -14.717 -5.056 24.786 1.00 95.50 91 ASP A CA 1
ATOM 694 C C . ASP A 1 91 ? -14.587 -4.028 25.920 1.00 95.50 91 ASP A C 1
ATOM 696 O O . ASP A 1 91 ? -14.913 -4.318 27.073 1.00 95.50 91 ASP A O 1
ATOM 700 N N . GLY A 1 92 ? -14.166 -2.800 25.596 1.00 96.19 92 GLY A N 1
ATOM 701 C CA . GLY A 1 92 ? -14.101 -1.691 26.547 1.00 96.19 92 GLY A CA 1
ATOM 702 C C . GLY A 1 92 ? -15.473 -1.312 27.110 1.00 96.19 92 GLY A C 1
ATOM 703 O O . GLY A 1 92 ? -15.616 -1.143 28.322 1.00 96.19 92 GLY A O 1
ATOM 704 N N . GLU A 1 93 ? -16.492 -1.227 26.255 1.00 95.94 93 GLU A N 1
ATOM 705 C CA . GLU A 1 93 ? -17.880 -0.967 26.656 1.00 95.94 93 GLU A CA 1
ATOM 706 C C . GLU A 1 93 ? -18.451 -2.112 27.505 1.00 95.94 93 GLU A C 1
ATOM 708 O O . GLU A 1 93 ? -19.064 -1.866 28.546 1.00 95.94 93 GLU A O 1
ATOM 713 N N . ALA A 1 94 ? -18.204 -3.367 27.121 1.00 95.75 94 ALA A N 1
ATOM 714 C CA . ALA A 1 94 ? -18.625 -4.538 27.884 1.00 95.75 94 ALA A CA 1
ATOM 715 C C . ALA A 1 94 ? -17.978 -4.567 29.277 1.00 95.75 94 ALA A C 1
ATOM 717 O O . ALA A 1 94 ? -18.670 -4.764 30.279 1.00 95.75 94 ALA A O 1
ATOM 718 N N . TYR A 1 95 ? -16.671 -4.307 29.360 1.00 95.12 95 TYR A N 1
ATOM 719 C CA . TYR A 1 95 ? -15.952 -4.218 30.628 1.00 95.12 95 TYR A CA 1
ATOM 720 C C . TYR A 1 95 ? -16.477 -3.075 31.507 1.00 95.12 95 TYR A C 1
ATOM 722 O O . TYR A 1 95 ? -16.692 -3.266 32.707 1.00 95.12 95 TYR A O 1
ATOM 730 N N . ALA A 1 96 ? -16.731 -1.900 30.923 1.00 95.81 96 ALA A N 1
ATOM 731 C CA . ALA A 1 96 ? -17.293 -0.761 31.642 1.00 95.81 96 ALA A CA 1
ATOM 732 C C . ALA A 1 96 ? -18.688 -1.073 32.206 1.00 95.81 96 ALA A C 1
ATOM 734 O O . ALA A 1 96 ? -18.942 -0.825 33.386 1.00 95.81 96 ALA A O 1
ATOM 735 N N . ASN A 1 97 ? -19.564 -1.679 31.401 1.00 95.69 97 ASN A N 1
ATOM 736 C CA . ASN A 1 97 ? -20.908 -2.074 31.821 1.00 95.69 97 ASN A CA 1
ATOM 737 C C . ASN A 1 97 ? -20.880 -3.138 32.918 1.00 95.69 97 ASN A C 1
ATOM 739 O O . ASN A 1 97 ? -21.611 -3.022 33.899 1.00 95.69 97 ASN A O 1
ATOM 743 N N . LEU A 1 98 ? -20.011 -4.143 32.792 1.00 95.94 98 LEU A N 1
ATOM 744 C CA . LEU A 1 98 ? -19.849 -5.174 33.813 1.00 95.94 98 LEU A CA 1
ATOM 745 C C . LEU A 1 98 ? -19.377 -4.561 35.132 1.00 95.94 98 LEU A C 1
ATOM 747 O O . LEU A 1 98 ? -19.945 -4.857 36.179 1.00 95.94 98 LEU A O 1
ATOM 751 N N . LYS A 1 99 ? -18.390 -3.661 35.082 1.00 95.94 99 LYS A N 1
ATOM 752 C CA . LYS A 1 99 ? -17.879 -2.966 36.267 1.00 95.94 99 LYS A CA 1
ATOM 753 C C . LYS A 1 99 ? -18.927 -2.056 36.910 1.00 95.94 99 LYS A C 1
ATOM 755 O O . LYS A 1 99 ? -18.983 -1.949 38.133 1.00 95.94 99 LYS A O 1
ATOM 760 N N . LEU A 1 100 ? -19.760 -1.403 36.104 1.00 95.12 100 LEU A N 1
ATOM 761 C CA . LEU A 1 100 ? -20.869 -0.600 36.608 1.00 95.12 100 LEU A CA 1
ATOM 762 C C . LEU A 1 100 ? -21.926 -1.486 37.280 1.00 95.12 100 LEU A C 1
ATOM 764 O O . LEU A 1 100 ? -22.360 -1.182 38.388 1.00 95.12 100 LEU A O 1
ATOM 768 N N . ALA A 1 101 ? -22.305 -2.594 36.641 1.00 95.19 101 ALA A N 1
ATOM 769 C CA . ALA A 1 101 ? -23.282 -3.536 37.170 1.00 95.19 101 ALA A CA 1
ATOM 770 C C . ALA A 1 101 ? -22.805 -4.186 38.476 1.00 95.19 101 ALA A C 1
ATOM 772 O O . ALA A 1 101 ? -23.585 -4.292 39.421 1.00 95.19 101 ALA A O 1
ATOM 773 N N . THR A 1 102 ? -21.526 -4.568 38.572 1.00 95.19 102 THR A N 1
ATOM 774 C CA . THR A 1 102 ? -20.963 -5.109 39.818 1.00 95.19 102 THR A CA 1
ATOM 775 C C . THR A 1 102 ? -20.940 -4.063 40.926 1.00 95.19 102 THR A C 1
ATOM 777 O O . THR A 1 102 ? -21.387 -4.354 42.033 1.00 95.19 102 THR A O 1
ATOM 780 N N . ALA A 1 103 ? -20.530 -2.826 40.629 1.00 95.50 103 ALA A N 1
ATOM 781 C CA . ALA A 1 103 ? -20.560 -1.734 41.601 1.00 95.50 103 ALA A CA 1
ATOM 782 C C . ALA A 1 103 ? -21.988 -1.430 42.095 1.00 95.50 103 ALA A C 1
ATOM 784 O O . ALA A 1 103 ? -22.200 -1.227 43.291 1.00 95.50 103 ALA A O 1
ATOM 785 N N . GLN A 1 104 ? -22.980 -1.434 41.199 1.00 93.88 104 GLN A N 1
ATOM 786 C CA . GLN A 1 104 ? -24.392 -1.265 41.558 1.00 93.88 104 GLN A CA 1
ATOM 787 C C . GLN A 1 104 ? -24.911 -2.429 42.406 1.00 93.88 104 GLN A C 1
ATOM 789 O O . GLN A 1 104 ? -25.603 -2.200 43.397 1.00 93.88 104 GLN A O 1
ATOM 794 N N . ALA A 1 105 ? -24.563 -3.667 42.051 1.00 94.19 105 ALA A N 1
ATOM 795 C CA . ALA A 1 105 ? -24.940 -4.851 42.813 1.00 94.19 105 ALA A CA 1
ATOM 796 C C . ALA A 1 105 ? -24.346 -4.822 44.229 1.00 94.19 105 ALA A C 1
ATOM 798 O O . ALA A 1 105 ? -25.057 -5.098 45.195 1.00 94.19 105 ALA A O 1
ATOM 799 N N . ASP A 1 106 ? -23.081 -4.426 44.376 1.00 92.62 106 ASP A N 1
ATOM 800 C CA . ASP A 1 106 ? -22.445 -4.259 45.683 1.00 92.62 106 ASP A CA 1
ATOM 801 C C . ASP A 1 106 ? -23.083 -3.137 46.501 1.00 92.62 106 ASP A C 1
ATOM 803 O O . ASP A 1 106 ? -23.354 -3.323 47.689 1.00 92.62 106 ASP A O 1
ATOM 807 N N . ALA A 1 107 ? -23.395 -2.000 45.875 1.00 92.38 107 ALA A N 1
ATOM 808 C CA . ALA A 1 107 ? -24.102 -0.910 46.539 1.00 92.38 107 ALA A CA 1
ATOM 809 C C . ALA A 1 107 ? -25.487 -1.356 47.038 1.00 92.38 107 ALA A C 1
ATOM 811 O O . ALA A 1 107 ? -25.830 -1.125 48.199 1.00 92.38 107 ALA A O 1
ATOM 812 N N . LEU A 1 108 ? -26.260 -2.055 46.200 1.00 89.88 108 LEU A N 1
ATOM 813 C CA . LEU A 1 108 ? -27.559 -2.621 46.573 1.00 89.88 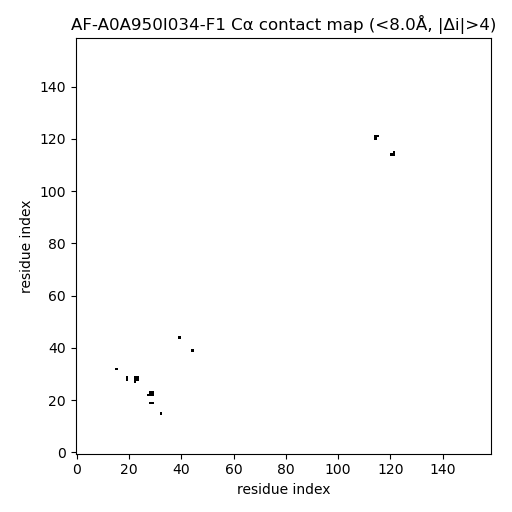108 LEU A CA 1
ATOM 814 C C . LEU A 1 108 ? -27.430 -3.672 47.674 1.00 89.88 108 LEU A C 1
ATOM 816 O O . LEU A 1 108 ? -28.249 -3.705 48.588 1.00 89.88 108 LEU A O 1
ATOM 820 N N . ARG A 1 109 ? -26.404 -4.525 47.626 1.00 92.00 109 ARG A N 1
ATOM 821 C CA . ARG A 1 109 ? -26.136 -5.514 48.675 1.00 92.00 109 ARG A CA 1
ATOM 822 C C . ARG A 1 109 ? -25.865 -4.830 50.010 1.00 92.00 109 ARG A C 1
ATOM 824 O O . ARG A 1 109 ? -26.455 -5.235 51.006 1.00 92.00 109 ARG A O 1
ATOM 831 N N . ILE A 1 110 ? -25.029 -3.792 50.032 1.00 88.88 110 ILE A N 1
ATOM 832 C CA . ILE A 1 110 ? -24.739 -3.012 51.244 1.00 88.88 110 ILE A CA 1
ATOM 833 C C . ILE A 1 110 ? -26.014 -2.332 51.759 1.00 88.88 110 ILE A C 1
ATOM 835 O O . ILE A 1 110 ? -26.308 -2.418 52.950 1.00 88.88 110 ILE A O 1
ATOM 839 N N . GLN A 1 111 ? -26.811 -1.720 50.876 1.00 84.81 111 GLN A N 1
ATOM 840 C CA . GLN A 1 111 ? -28.094 -1.116 51.254 1.00 84.81 111 GLN A CA 1
ATOM 841 C C . GLN A 1 111 ? -29.063 -2.148 51.842 1.00 84.81 111 GLN A C 1
ATOM 843 O O . GLN A 1 111 ? -29.621 -1.922 52.912 1.00 84.81 111 GLN A O 1
ATOM 848 N N . ASN A 1 112 ? -29.229 -3.302 51.193 1.00 85.75 112 ASN A N 1
ATOM 849 C CA . ASN A 1 112 ? -30.077 -4.384 51.689 1.00 85.75 112 ASN A CA 1
ATOM 850 C C . ASN A 1 112 ? -29.574 -4.930 53.032 1.00 85.75 112 ASN A C 1
ATOM 852 O O . ASN A 1 112 ? -30.379 -5.162 53.928 1.00 85.75 112 ASN A O 1
ATOM 856 N N . GLN A 1 113 ? -28.259 -5.092 53.211 1.00 86.62 113 GLN A N 1
ATOM 857 C CA . GLN A 1 113 ? -27.670 -5.499 54.491 1.00 86.62 113 GLN A CA 1
ATOM 858 C C . GLN A 1 113 ? -27.943 -4.471 55.599 1.00 86.62 113 GLN A C 1
ATOM 860 O O . GLN A 1 113 ? -28.328 -4.864 56.698 1.00 86.62 113 GLN A O 1
ATOM 865 N N . ALA A 1 114 ? -27.823 -3.172 55.312 1.00 80.50 114 ALA A N 1
ATOM 866 C CA . ALA A 1 114 ? -28.139 -2.108 56.266 1.00 80.50 114 ALA A CA 1
ATOM 867 C C . ALA A 1 114 ? -29.635 -2.077 56.635 1.00 80.50 114 ALA A C 1
ATOM 869 O O . ALA A 1 114 ? -29.985 -1.902 57.801 1.00 80.50 114 ALA A O 1
ATOM 870 N N . LEU A 1 115 ? -30.525 -2.306 55.664 1.00 77.56 115 LEU A N 1
ATOM 871 C CA . LEU A 1 115 ? -31.968 -2.415 55.904 1.00 77.56 115 LEU A CA 1
ATOM 872 C C . LEU A 1 115 ? -32.334 -3.655 56.734 1.00 77.56 115 LEU A C 1
ATOM 874 O O . LEU A 1 115 ? -33.233 -3.587 57.561 1.00 77.56 115 LEU A O 1
ATOM 878 N N . GLN A 1 116 ? -31.639 -4.779 56.543 1.00 74.44 116 GLN A N 1
ATOM 879 C CA . GLN A 1 116 ? -31.851 -6.001 57.331 1.00 74.44 116 GLN A CA 1
ATOM 880 C C . GLN A 1 116 ? -31.349 -5.871 58.774 1.00 74.44 116 GLN A C 1
ATOM 882 O O . GLN A 1 116 ? -31.949 -6.443 59.683 1.00 74.44 116 GLN A O 1
ATOM 887 N N . GLN A 1 117 ? -30.259 -5.129 58.998 1.00 74.56 117 GLN A N 1
ATOM 888 C CA . GLN A 1 117 ? -29.767 -4.831 60.348 1.00 74.56 117 GLN A CA 1
ATOM 889 C C . GLN A 1 117 ? -30.735 -3.921 61.110 1.00 74.56 117 GLN A C 1
ATOM 891 O O . GLN A 1 117 ? -30.960 -4.125 62.299 1.00 74.56 117 GLN A O 1
ATOM 896 N N . ASN A 1 118 ? -31.376 -2.986 60.409 1.00 66.19 118 ASN A N 1
ATOM 897 C CA . ASN A 1 118 ? -32.403 -2.116 60.964 1.00 66.19 118 ASN A CA 1
ATOM 898 C C . ASN A 1 118 ? -33.813 -2.659 60.668 1.00 66.19 118 ASN A C 1
ATOM 900 O O . ASN A 1 118 ? -34.571 -2.049 59.911 1.00 66.19 118 ASN A O 1
ATOM 904 N N . LYS A 1 119 ? -34.178 -3.800 61.272 1.00 66.38 119 LYS A N 1
ATOM 905 C CA . LYS A 1 119 ? -35.522 -4.411 61.138 1.00 66.38 119 LYS A CA 1
ATOM 906 C C . LYS A 1 119 ? -36.658 -3.417 61.410 1.00 66.38 119 LYS A C 1
ATOM 908 O O . LYS A 1 119 ? -37.637 -3.400 60.668 1.00 66.38 119 LYS A O 1
ATOM 913 N N . ASP A 1 120 ? -36.465 -2.527 62.377 1.00 66.19 120 ASP A N 1
ATOM 914 C CA . ASP A 1 120 ? -37.419 -1.475 62.740 1.00 66.19 120 ASP A CA 1
ATOM 915 C C . ASP A 1 120 ? -37.701 -0.516 61.569 1.00 66.19 120 ASP A C 1
ATOM 917 O O . ASP A 1 120 ? -38.812 -0.023 61.407 1.00 66.19 120 ASP A O 1
ATOM 921 N N . VAL A 1 121 ? -36.727 -0.283 60.681 1.00 67.06 121 VAL A N 1
ATOM 922 C CA . VAL A 1 121 ? -36.893 0.596 59.511 1.00 67.06 121 VAL A CA 1
ATOM 923 C C . VAL A 1 121 ? -37.740 -0.071 58.428 1.00 67.06 121 VAL A C 1
ATOM 925 O O . VAL A 1 121 ? -38.468 0.620 57.715 1.00 67.06 121 VAL A O 1
ATOM 928 N N . LEU A 1 122 ? -37.687 -1.400 58.303 1.00 65.88 122 LEU A N 1
ATOM 929 C CA . LEU A 1 122 ? -38.571 -2.143 57.400 1.00 65.88 122 LEU A CA 1
ATOM 930 C C . LEU A 1 122 ? -40.021 -2.102 57.895 1.00 65.88 122 LEU A C 1
ATOM 932 O O . LEU A 1 122 ? -40.927 -1.901 57.085 1.00 65.88 122 LEU A O 1
ATOM 936 N N . GLU A 1 123 ? -40.238 -2.229 59.206 1.00 68.06 123 GLU A N 1
ATOM 937 C CA . GLU A 1 123 ? -41.566 -2.073 59.809 1.00 68.06 123 GLU A CA 1
ATOM 938 C C . GLU A 1 123 ? -42.088 -0.640 59.665 1.00 68.06 123 GLU A C 1
ATOM 940 O O . GLU A 1 123 ? -43.204 -0.451 59.186 1.00 68.06 123 GLU A O 1
ATOM 945 N N . LEU A 1 124 ? -41.266 0.377 59.952 1.00 66.81 124 LEU A N 1
ATOM 946 C CA . LEU A 1 124 ? -41.631 1.786 59.763 1.00 66.81 124 LEU A CA 1
ATOM 947 C C . LEU A 1 124 ? -41.966 2.106 58.298 1.00 66.81 124 LEU A C 1
ATOM 949 O O . LEU A 1 124 ? -43.001 2.708 58.020 1.00 66.81 124 LEU A O 1
ATOM 953 N N . ARG A 1 125 ? -41.146 1.651 57.339 1.00 71.12 125 ARG A N 1
ATOM 954 C CA . ARG A 1 125 ? -41.425 1.787 55.896 1.00 71.12 125 ARG A CA 1
ATOM 955 C C . ARG A 1 125 ? -42.726 1.094 55.500 1.00 71.12 125 ARG A C 1
ATOM 957 O O . ARG A 1 125 ? -43.458 1.624 54.667 1.00 71.12 125 ARG A O 1
ATOM 964 N N . ARG A 1 126 ? -43.012 -0.088 56.056 1.00 73.25 126 ARG A N 1
ATOM 965 C CA . ARG A 1 126 ? -44.253 -0.828 55.792 1.00 73.25 126 ARG A CA 1
ATOM 966 C C . ARG A 1 126 ? -45.464 -0.060 56.313 1.00 73.25 126 ARG A C 1
ATOM 968 O O . ARG A 1 126 ? -46.397 0.148 55.542 1.00 73.25 126 ARG A O 1
ATOM 975 N N . ILE A 1 127 ? -45.404 0.416 57.557 1.00 70.50 127 ILE A N 1
ATOM 976 C CA . ILE A 1 127 ? -46.444 1.249 58.172 1.00 70.50 127 ILE A CA 1
ATOM 977 C C . ILE A 1 127 ? -46.665 2.521 57.343 1.00 70.50 127 ILE A C 1
ATOM 979 O O . ILE A 1 127 ? -47.804 2.902 57.098 1.00 70.50 127 ILE A O 1
ATOM 983 N N . GLU A 1 128 ? -45.605 3.160 56.844 1.00 69.75 128 GLU A N 1
ATOM 984 C CA . GLU A 1 128 ? -45.717 4.383 56.043 1.00 69.75 128 GLU A CA 1
ATOM 985 C C . GLU A 1 128 ? -46.294 4.136 54.643 1.00 69.75 128 GLU A C 1
ATOM 987 O O . GLU A 1 128 ? -47.143 4.894 54.179 1.00 69.75 128 GLU A O 1
ATOM 992 N N . VAL A 1 129 ? -45.915 3.041 53.976 1.00 74.19 129 VAL A N 1
ATOM 993 C CA . VAL A 1 129 ? -46.550 2.628 52.714 1.00 74.19 129 VAL A CA 1
ATOM 994 C C . VAL A 1 129 ? -48.024 2.289 52.932 1.00 74.19 129 VAL A C 1
ATOM 996 O O . VAL A 1 129 ? -48.851 2.636 52.092 1.00 74.19 129 VAL A O 1
ATOM 999 N N . GLU A 1 130 ? -48.372 1.629 54.035 1.00 68.94 130 GLU A N 1
ATOM 1000 C CA . GLU A 1 130 ? -49.764 1.357 54.408 1.00 68.94 130 GLU A CA 1
ATOM 1001 C C . GLU A 1 130 ? -50.531 2.647 54.709 1.00 68.94 130 GLU A C 1
ATOM 1003 O O . GLU A 1 130 ? -51.644 2.807 54.214 1.00 68.94 130 GLU A O 1
ATOM 1008 N N . LYS A 1 131 ? -49.916 3.610 55.404 1.00 73.56 131 LYS A N 1
ATOM 1009 C CA . LYS A 1 131 ? -50.482 4.939 55.652 1.00 73.56 131 LYS A CA 1
ATOM 1010 C C . LYS A 1 131 ? -50.714 5.708 54.353 1.00 73.56 131 LYS A C 1
ATOM 1012 O O . LYS A 1 131 ? -51.811 6.197 54.144 1.00 73.56 131 LYS A O 1
ATOM 1017 N N . VAL A 1 132 ? -49.745 5.755 53.438 1.00 69.94 132 VAL A N 1
ATOM 1018 C CA . VAL A 1 132 ? -49.904 6.424 52.132 1.00 69.94 132 VAL A CA 1
ATOM 1019 C C . VAL A 1 132 ? -50.942 5.712 51.268 1.00 69.94 132 VAL A C 1
ATOM 1021 O O . VAL A 1 132 ? -51.702 6.363 50.553 1.00 69.94 132 VAL A O 1
ATOM 1024 N N . LYS A 1 133 ? -51.001 4.377 51.314 1.00 68.50 133 LYS A N 1
ATOM 1025 C CA . LYS A 1 133 ? -52.075 3.620 50.664 1.00 68.50 133 LYS A CA 1
ATOM 1026 C C . LYS A 1 133 ? -53.427 3.978 51.268 1.00 68.50 133 LYS A C 1
ATOM 1028 O O . LYS A 1 133 ? -54.346 4.187 50.496 1.00 68.50 133 LYS A O 1
ATOM 1033 N N . ALA A 1 134 ? -53.537 4.098 52.589 1.00 63.66 134 ALA A N 1
ATOM 1034 C CA . ALA A 1 134 ? -54.761 4.508 53.272 1.00 63.66 134 ALA A CA 1
ATOM 1035 C C . ALA A 1 134 ? -55.145 5.968 52.967 1.00 63.66 134 ALA A C 1
ATOM 1037 O O . ALA A 1 134 ? -56.310 6.241 52.724 1.00 63.66 134 ALA A O 1
ATOM 1038 N N . GLU A 1 135 ? -54.181 6.890 52.896 1.00 67.50 135 GLU A N 1
ATOM 1039 C CA . GLU A 1 135 ? -54.396 8.299 52.532 1.00 67.50 135 GLU A CA 1
ATOM 1040 C C . GLU A 1 135 ? -54.803 8.466 51.062 1.00 67.50 135 GLU A C 1
ATOM 1042 O O . GLU A 1 135 ? -55.638 9.306 50.734 1.00 67.50 135 GLU A O 1
ATOM 1047 N N . LYS A 1 136 ? -54.226 7.662 50.159 1.00 67.81 136 LYS A N 1
ATOM 1048 C CA . LYS A 1 136 ? -54.602 7.637 48.736 1.00 67.81 136 LYS A CA 1
ATOM 1049 C C . LYS A 1 136 ? -55.842 6.791 48.462 1.00 67.81 136 LYS A C 1
ATOM 1051 O O . LYS A 1 136 ? -56.401 6.879 47.369 1.00 67.81 136 LYS A O 1
ATOM 1056 N N . TRP A 1 137 ? -56.262 5.961 49.412 1.00 64.75 137 TRP A N 1
ATOM 1057 C CA . TRP A 1 137 ? -57.472 5.170 49.297 1.00 64.75 137 TRP A CA 1
ATOM 1058 C C . TRP A 1 137 ? -58.657 6.008 49.762 1.00 64.75 137 TRP A C 1
ATOM 1060 O O . TRP A 1 137 ? -58.865 6.265 50.941 1.00 64.75 137 TRP A O 1
ATOM 1070 N N . ASN A 1 138 ? -59.469 6.423 48.801 1.00 55.81 138 ASN A N 1
ATOM 1071 C CA . ASN A 1 138 ? -60.648 7.263 48.992 1.00 55.81 138 ASN A CA 1
ATOM 1072 C C . ASN A 1 138 ? -61.842 6.550 49.673 1.00 55.81 138 ASN A C 1
ATOM 1074 O O . ASN A 1 138 ? -62.970 7.028 49.567 1.00 55.81 138 ASN A O 1
ATOM 1078 N N . GLY A 1 139 ? -61.634 5.394 50.318 1.00 59.72 139 GLY A N 1
ATOM 1079 C CA . GLY A 1 139 ? -62.679 4.620 51.004 1.00 59.72 139 GLY A CA 1
ATOM 1080 C C . GLY A 1 139 ? -63.780 4.050 50.097 1.00 59.72 139 GLY A C 1
ATOM 1081 O O . GLY A 1 139 ? -64.740 3.465 50.597 1.00 59.72 139 GLY A O 1
ATOM 1082 N N . GLN A 1 140 ? -63.668 4.192 48.773 1.00 57.88 140 GLN A N 1
ATOM 1083 C CA . GLN A 1 140 ? -64.625 3.630 47.825 1.00 57.88 140 GLN A CA 1
ATOM 1084 C C . GLN A 1 140 ? -64.190 2.215 47.434 1.00 57.88 140 GLN A C 1
ATOM 1086 O O . GLN A 1 140 ? -63.134 2.002 46.836 1.00 57.88 140 GLN A O 1
ATOM 1091 N N . LEU A 1 141 ? -65.022 1.229 47.778 1.00 54.34 141 LEU A N 1
ATOM 1092 C CA . LEU A 1 141 ? -64.904 -0.123 47.237 1.00 54.34 141 LEU A CA 1
ATOM 1093 C C . LEU A 1 141 ? -65.052 -0.057 45.706 1.00 54.34 141 LEU A C 1
ATOM 1095 O O . LEU A 1 141 ? -65.972 0.619 45.237 1.00 54.34 141 LEU A O 1
ATOM 1099 N N . PRO A 1 142 ? -64.197 -0.742 44.920 1.00 57.38 142 PRO A N 1
ATOM 1100 C CA . PRO A 1 142 ? -64.324 -0.784 43.466 1.00 57.38 142 PRO A CA 1
ATOM 1101 C C . PRO A 1 142 ? -65.705 -1.319 43.056 1.00 57.38 142 PRO A C 1
ATOM 1103 O O . PRO A 1 142 ? -65.950 -2.524 43.076 1.00 57.38 142 PRO A O 1
ATOM 1106 N N . GLN A 1 143 ? -66.630 -0.433 42.681 1.00 55.41 143 GLN A N 1
ATOM 1107 C CA . GLN A 1 143 ? -67.924 -0.814 42.115 1.00 55.41 143 GLN A CA 1
ATOM 1108 C C . GLN A 1 143 ? -67.770 -1.080 40.618 1.00 55.41 143 GLN A C 1
ATOM 1110 O O . GLN A 1 143 ? -68.222 -0.317 39.773 1.00 55.41 143 GLN A O 1
ATOM 1115 N N . ALA A 1 144 ? -67.085 -2.169 40.290 1.00 51.59 144 ALA A N 1
ATOM 1116 C CA . ALA A 1 144 ? -67.088 -2.730 38.946 1.00 51.59 144 ALA A CA 1
ATOM 1117 C C . ALA A 1 144 ? -66.957 -4.253 39.036 1.00 51.59 144 ALA A C 1
ATOM 1119 O O . ALA A 1 144 ? -65.973 -4.843 38.603 1.00 51.59 144 ALA A O 1
ATOM 1120 N N . ILE A 1 145 ? -67.972 -4.897 39.619 1.00 52.34 145 ILE A N 1
ATOM 1121 C CA . ILE A 1 145 ? -68.198 -6.335 39.439 1.00 52.34 145 ILE A CA 1
ATOM 1122 C C . ILE A 1 145 ? -69.161 -6.498 38.264 1.00 52.34 145 ILE A C 1
ATOM 1124 O O . ILE A 1 145 ? -70.296 -6.904 38.456 1.00 52.34 145 ILE A O 1
ATOM 1128 N N . TYR A 1 146 ? -68.749 -6.141 37.049 1.00 44.38 146 TYR A N 1
ATOM 1129 C CA . TYR A 1 146 ? -69.425 -6.633 35.850 1.00 44.38 146 TYR A CA 1
ATOM 1130 C C . TYR A 1 146 ? -68.397 -6.895 34.748 1.00 44.38 146 TYR A C 1
ATOM 1132 O O . TYR A 1 146 ? -67.724 -5.990 34.268 1.00 44.38 146 TYR A O 1
ATOM 1140 N N . ALA A 1 147 ? -68.326 -8.176 34.378 1.00 49.41 147 ALA A N 1
ATOM 1141 C CA . ALA A 1 147 ? -67.705 -8.740 33.183 1.00 49.41 147 ALA A CA 1
ATOM 1142 C C . ALA A 1 147 ? -66.162 -8.697 33.073 1.00 49.41 147 ALA A C 1
ATOM 1144 O O . ALA A 1 147 ? -65.581 -7.901 32.346 1.00 49.41 147 ALA A O 1
ATOM 1145 N N . GLY A 1 148 ? -65.505 -9.692 33.684 1.00 53.84 148 GLY A N 1
ATOM 1146 C CA . GLY A 1 148 ? -64.370 -10.370 33.033 1.00 53.84 148 GLY A CA 1
ATOM 1147 C C . GLY A 1 148 ? -62.944 -9.876 33.304 1.00 53.84 148 GLY A C 1
ATOM 1148 O O . GLY A 1 148 ? -62.020 -10.444 32.728 1.00 53.84 148 GLY A O 1
ATOM 1149 N N . ALA A 1 149 ? -62.719 -8.889 34.175 1.00 53.84 149 ALA A N 1
ATOM 1150 C CA . ALA A 1 149 ? -61.362 -8.464 34.541 1.00 53.84 149 ALA A CA 1
ATOM 1151 C C . ALA A 1 149 ? -60.833 -9.219 35.789 1.00 53.84 149 ALA A C 1
ATOM 1153 O O . ALA A 1 149 ? -61.570 -9.338 36.772 1.00 53.84 149 ALA A O 1
ATOM 1154 N N . PRO A 1 150 ? -59.577 -9.721 35.794 1.00 50.41 150 PRO A N 1
ATOM 1155 C CA . PRO A 1 150 ? -59.004 -10.417 36.945 1.00 50.41 150 PRO A CA 1
ATOM 1156 C C . PRO A 1 150 ? -58.877 -9.480 38.151 1.00 50.41 150 PRO A C 1
ATOM 1158 O O . PRO A 1 150 ? -58.264 -8.417 38.070 1.00 50.41 150 PRO A O 1
ATOM 1161 N N . ILE A 1 151 ? -59.448 -9.891 39.282 1.00 57.34 151 ILE A N 1
ATOM 1162 C CA . ILE A 1 151 ? -59.423 -9.144 40.542 1.00 57.34 151 ILE A CA 1
ATOM 1163 C C . ILE A 1 151 ? -58.007 -9.247 41.143 1.00 57.34 151 ILE A C 1
ATOM 1165 O O . ILE A 1 151 ? -57.544 -10.366 41.383 1.00 57.34 151 ILE A O 1
ATOM 1169 N N . PRO A 1 152 ? -57.298 -8.137 41.428 1.00 53.38 152 PRO A N 1
ATOM 1170 C CA . PRO A 1 152 ? -56.019 -8.201 42.121 1.00 53.38 152 PRO A CA 1
ATOM 1171 C C . PRO A 1 152 ? -56.273 -8.461 43.611 1.00 53.38 152 PRO A C 1
ATOM 1173 O O . PRO A 1 152 ? -56.710 -7.575 44.344 1.00 53.38 152 PRO A O 1
ATOM 1176 N N . PHE A 1 153 ? -56.011 -9.682 44.075 1.00 60.53 153 PHE A N 1
ATOM 1177 C CA . PHE A 1 153 ? -56.077 -10.012 45.498 1.00 60.53 153 PHE A CA 1
ATOM 1178 C C . PHE A 1 153 ? -54.862 -9.427 46.236 1.00 60.53 153 PHE A C 1
ATOM 1180 O O . PHE A 1 153 ? -53.726 -9.850 46.023 1.00 60.53 153 PHE A O 1
ATOM 1187 N N . LEU A 1 154 ? -55.099 -8.468 47.134 1.00 53.78 154 LEU A N 1
ATOM 1188 C CA . LEU A 1 154 ? -54.135 -8.043 48.152 1.00 53.78 154 LEU A CA 1
ATOM 1189 C C . LEU A 1 154 ? -54.262 -8.981 49.358 1.00 53.78 154 LEU A C 1
ATOM 1191 O O . LEU A 1 154 ? -55.222 -8.893 50.121 1.00 53.78 154 LEU A O 1
ATOM 1195 N N . ASN A 1 155 ? -53.299 -9.888 49.529 1.00 54.38 155 ASN A N 1
ATOM 1196 C CA . ASN A 1 155 ? -53.228 -10.734 50.717 1.00 54.38 155 ASN A CA 1
ATOM 1197 C C . ASN A 1 155 ? -52.666 -9.924 51.896 1.00 54.38 155 ASN A C 1
ATOM 1199 O O . ASN A 1 155 ? -51.457 -9.727 52.014 1.00 54.38 155 ASN A O 1
ATOM 1203 N N . VAL A 1 156 ? -53.558 -9.445 52.759 1.00 52.84 156 VAL A N 1
ATOM 1204 C CA . VAL A 1 156 ? -53.234 -8.859 54.065 1.00 52.84 156 VAL A CA 1
ATOM 1205 C C . VAL A 1 156 ? -53.365 -9.931 55.151 1.00 52.84 156 VAL A C 1
ATOM 1207 O O . VAL A 1 156 ? -54.272 -9.904 55.972 1.00 52.84 156 VAL A O 1
ATOM 1210 N N . SER A 1 157 ? -52.459 -10.909 55.154 1.00 38.03 157 SER A N 1
ATOM 1211 C CA . SER A 1 157 ? -52.252 -11.785 56.315 1.00 38.03 157 SER A CA 1
ATOM 1212 C C . SER A 1 157 ? -50.929 -11.416 56.967 1.00 38.03 157 SER A C 1
ATOM 1214 O O . SER A 1 157 ? -49.867 -11.891 56.574 1.00 38.03 157 SER A O 1
ATOM 1216 N N . GLY A 1 158 ? -51.008 -10.511 57.942 1.00 47.38 158 GLY A N 1
ATOM 1217 C CA . GLY A 1 158 ? -49.982 -10.354 58.961 1.00 47.38 158 GLY A CA 1
ATOM 1218 C C . GLY A 1 158 ? -50.225 -11.356 60.088 1.00 47.38 158 GLY A C 1
ATOM 1219 O O . GLY A 1 158 ? -51.311 -11.388 60.667 1.00 47.38 158 GLY A O 1
ATOM 1220 N N . LYS A 1 159 ? -49.211 -12.165 60.380 1.00 37.03 159 LYS A N 1
ATOM 1221 C CA . LYS A 1 159 ? -48.892 -12.630 61.727 1.00 37.03 159 LYS A CA 1
ATOM 1222 C C . LYS A 1 159 ? -47.437 -12.288 61.988 1.00 37.03 159 LYS A C 1
ATOM 1224 O O . LYS A 1 159 ? -46.663 -12.346 61.004 1.00 37.03 159 LYS A O 1
#

Mean predicted aligned error: 17.48 Å

Sequence (159 aa):
APELIAKRAQVSMDVNATLKEKLVKYGAQVINIDMRNFAFSDSYMKAINEKVTQEQLRLAAENKAKTVEAEQKSKVAIAEGEANALKAKADGEAYANLKLATAQADALRIQNQALQQNKDVLELRRIEVEKVKAEKWNGQLPQAIYAGAPIPFLNVSGK

Secondary structure (DSSP, 8-state):
-THHHHTHHHHHHHHHHHHHHHHHTTT--------------HHHHHHHHHHHHHHHHHHHHHHHHHHHHHHHHHHHHHHHHHHHHHHHHHHHHHHHHHHHHHHHHHHHHHHHHHHHH-HHHHHHHHHHHHHHHHHH--S------SS-PPP--------

Foldseek 3Di:
DVVCVVCVVVVVVVVVVVVQVVCVVVVDHDPDDDDPDDDDDPVVVVVVVVVVVVVVVVVVVVVVVVVVVVVVVVVVVVVVVVVVVVVVVVVVVVVVVVVVVVVVVVVVVVVVVVCVVPVVVVVVVVVVVVVVVVVPPPPDDPPDPDDDDDDDDDDPDDD

Radius of gyration: 51.95 Å; Cα contacts (8 Å, |Δi|>4): 12; chains: 1; bounding box: 121×26×114 Å

pLDDT: mean 78.73, std 15.89, range [37.03, 96.62]

Solvent-accessible surface area (backbone atoms only — not comparable to full-atom values): 9547 Å² total; per-residue (Å²): 122,73,58,60,69,75,37,41,67,55,55,54,49,53,51,53,53,53,50,48,59,59,36,47,77,74,75,43,82,80,87,81,87,83,86,86,79,94,72,73,56,69,70,52,51,48,52,50,52,50,51,52,50,50,52,51,50,50,52,50,5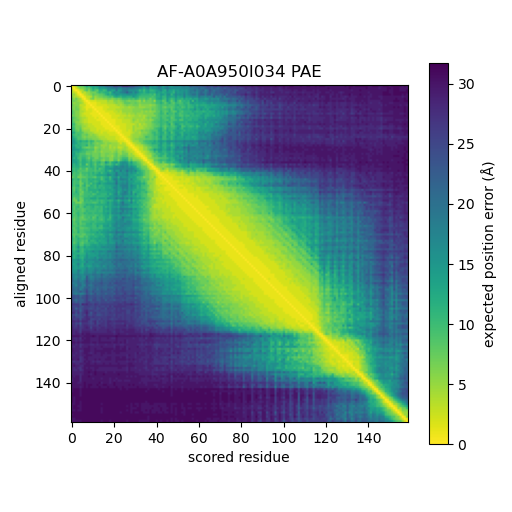1,51,52,51,50,52,52,50,51,51,50,52,52,50,52,50,53,50,52,52,48,51,53,51,50,51,49,54,49,52,52,50,52,50,52,51,50,51,53,50,52,51,53,49,51,51,50,51,49,52,52,52,50,55,47,63,72,37,53,68,56,53,53,52,51,49,53,49,51,51,47,51,49,52,72,70,44,84,82,71,75,85,88,71,91,73,86,92,72,86,79,84,83,80,85,84,80,84,129